Protein AF-A0A3M1FL97-F1 (afdb_monomer)

Mean predicted aligned error: 5.56 Å

Secondary structure (DSSP, 8-state):
-PPTT-----S-SS-SS------B-STT-EEETTTTEEE-SS-EEETTTTEESSPPTTGGGG-

Sequence (63 aa):
MLAFGVATVNEDPDGDGIRVTNNFRFPGQYYDAETGLNYNYQRTYDPSLGR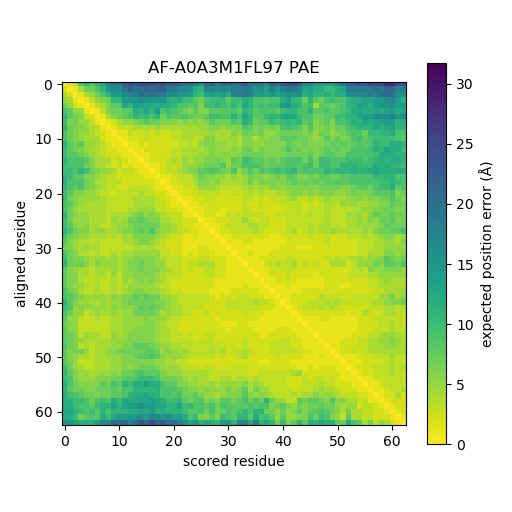YTQTDPIGLNGG

Foldseek 3Di:
DQFPFDDDDDQCPPPPPDGHDDQDTPVQWGADPVVRWTDNPQFIHDRVVNGTPDADPCHPVVD

Structure (mmCIF, N/CA/C/O backbone):
data_AF-A0A3M1FL97-F1
#
_entry.id   AF-A0A3M1FL97-F1
#
loop_
_atom_site.group_PDB
_atom_site.id
_atom_site.type_symbol
_atom_site.label_atom_id
_atom_site.label_alt_id
_atom_site.label_comp_id
_atom_site.label_asym_id
_atom_site.label_entity_id
_atom_site.label_seq_id
_atom_site.pdbx_PDB_ins_code
_atom_site.Cartn_x
_atom_site.Cartn_y
_atom_site.Cartn_z
_atom_site.occupancy
_atom_site.B_iso_or_equiv
_atom_site.auth_seq_id
_atom_site.auth_comp_id
_atom_site.auth_asym_id
_atom_site.auth_atom_id
_atom_site.pdbx_PDB_model_num
ATOM 1 N N . MET A 1 1 ? -10.107 -13.524 -12.658 1.00 49.97 1 MET A N 1
ATOM 2 C CA . MET A 1 1 ? -10.517 -12.149 -12.308 1.00 49.97 1 MET A CA 1
ATOM 3 C C . MET A 1 1 ? -9.552 -11.678 -11.239 1.00 49.97 1 MET A C 1
ATOM 5 O O . MET A 1 1 ? -9.445 -12.364 -10.233 1.00 49.97 1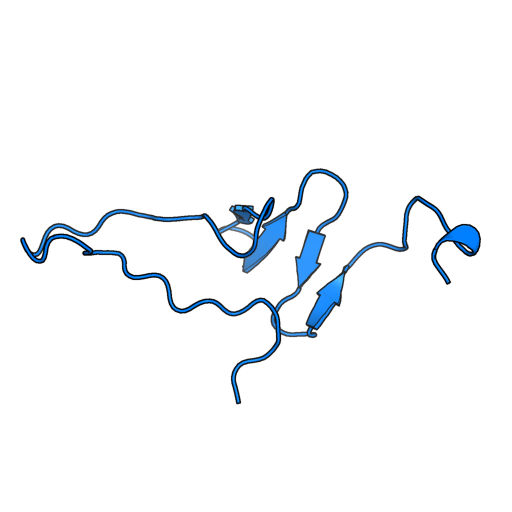 MET A O 1
ATOM 9 N N . LEU A 1 2 ? -8.766 -10.631 -11.491 1.00 54.66 2 LEU A N 1
ATOM 10 C CA . LEU A 1 2 ? -7.878 -10.093 -10.459 1.00 54.66 2 LEU A CA 1
ATOM 11 C C . LEU A 1 2 ? -8.755 -9.458 -9.373 1.00 54.66 2 LEU A C 1
ATOM 13 O O . LEU A 1 2 ? -9.676 -8.706 -9.694 1.00 54.66 2 LEU A O 1
ATOM 17 N N . ALA A 1 3 ? -8.517 -9.821 -8.115 1.00 62.84 3 ALA A N 1
ATOM 18 C CA . ALA A 1 3 ? -9.162 -9.176 -6.981 1.00 62.84 3 ALA A CA 1
ATOM 19 C C . ALA A 1 3 ? -8.688 -7.715 -6.879 1.00 62.84 3 ALA A C 1
ATOM 21 O O . ALA A 1 3 ? -7.601 -7.366 -7.351 1.00 62.84 3 ALA A O 1
ATOM 22 N N . PHE A 1 4 ? -9.510 -6.846 -6.288 1.00 65.38 4 PHE A N 1
ATOM 23 C CA . PHE A 1 4 ? -9.120 -5.458 -6.046 1.00 65.38 4 PHE A CA 1
ATOM 24 C C . PHE A 1 4 ? -7.792 -5.400 -5.272 1.00 65.38 4 PHE A C 1
ATOM 26 O O . PHE A 1 4 ? -7.574 -6.151 -4.329 1.00 65.38 4 PHE A O 1
ATOM 33 N N . GLY A 1 5 ? -6.889 -4.513 -5.694 1.00 64.62 5 GLY A N 1
ATOM 34 C CA . GLY A 1 5 ? -5.582 -4.292 -5.058 1.00 64.62 5 GLY A CA 1
ATOM 35 C C . GLY A 1 5 ? -4.456 -5.193 -5.549 1.00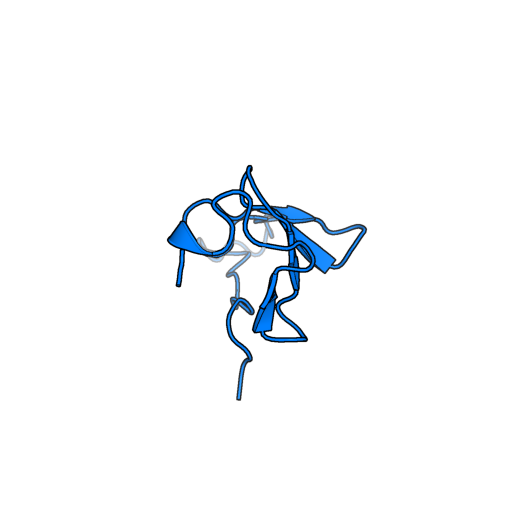 64.62 5 GLY A C 1
ATOM 36 O O . GLY A 1 5 ? -3.309 -4.978 -5.158 1.00 64.62 5 GLY A O 1
ATOM 37 N N . VAL A 1 6 ? -4.749 -6.143 -6.442 1.00 68.44 6 VAL A N 1
ATOM 38 C CA . VAL A 1 6 ? -3.728 -6.873 -7.196 1.00 68.44 6 VAL A CA 1
ATOM 39 C C . VAL A 1 6 ? -3.374 -6.062 -8.445 1.00 68.44 6 VAL A C 1
ATOM 41 O O . VAL A 1 6 ? -4.159 -5.989 -9.390 1.00 68.44 6 VAL A O 1
ATOM 44 N N . ALA A 1 7 ? -2.198 -5.433 -8.445 1.00 67.12 7 ALA A N 1
ATOM 45 C CA . ALA A 1 7 ? -1.660 -4.721 -9.602 1.00 67.12 7 ALA A CA 1
ATOM 46 C C . ALA A 1 7 ? -0.607 -5.582 -10.313 1.00 67.12 7 ALA A C 1
ATOM 48 O O . ALA A 1 7 ? 0.283 -6.133 -9.667 1.00 67.12 7 ALA A O 1
ATOM 49 N N . THR A 1 8 ? -0.674 -5.670 -11.642 1.00 75.56 8 THR A N 1
ATOM 50 C CA . THR A 1 8 ? 0.452 -6.149 -12.452 1.00 75.56 8 THR A CA 1
ATOM 51 C C . THR A 1 8 ? 1.452 -5.009 -12.579 1.00 75.56 8 THR A C 1
ATOM 53 O O . THR A 1 8 ? 1.223 -4.058 -13.327 1.00 75.56 8 THR A O 1
ATOM 56 N N . VAL A 1 9 ? 2.527 -5.068 -11.801 1.00 81.31 9 VAL A N 1
ATOM 57 C CA . VAL A 1 9 ? 3.598 -4.072 -11.847 1.00 81.31 9 VAL A CA 1
ATOM 58 C C . VAL A 1 9 ? 4.573 -4.455 -12.950 1.00 81.31 9 VAL A C 1
ATOM 60 O O . VAL A 1 9 ? 5.071 -5.578 -12.962 1.00 81.31 9 VAL A O 1
ATOM 63 N N . ASN A 1 10 ? 4.829 -3.533 -13.882 1.00 87.12 10 ASN A N 1
ATOM 64 C CA . ASN A 1 10 ? 5.931 -3.707 -14.817 1.00 87.12 10 ASN A CA 1
ATOM 65 C C . ASN A 1 10 ? 7.242 -3.348 -14.105 1.00 87.12 10 ASN A C 1
ATOM 67 O O . ASN A 1 10 ? 7.449 -2.192 -13.735 1.00 87.12 10 ASN A O 1
ATOM 71 N N . GLU A 1 11 ? 8.086 -4.352 -13.890 1.00 89.00 11 GLU A N 1
ATOM 72 C CA . GLU A 1 11 ? 9.398 -4.213 -13.248 1.00 89.00 11 GLU A CA 1
ATOM 73 C C . GLU A 1 11 ? 10.514 -3.853 -14.235 1.00 89.00 11 GLU A C 1
ATOM 75 O O . GLU A 1 11 ? 11.628 -3.594 -13.804 1.00 89.00 11 GLU A O 1
ATOM 80 N N . ASP A 1 12 ? 10.227 -3.824 -15.535 1.00 91.69 12 ASP A N 1
ATOM 81 C CA . ASP A 1 12 ? 11.157 -3.420 -16.593 1.00 91.69 12 ASP A CA 1
ATOM 82 C C . ASP A 1 12 ? 10.420 -2.474 -17.568 1.00 91.69 12 ASP A C 1
ATOM 84 O O . ASP A 1 12 ? 9.895 -2.892 -18.608 1.00 91.69 12 ASP A O 1
ATOM 88 N N . PRO A 1 13 ? 10.210 -1.205 -17.168 1.00 89.19 13 PRO A N 1
ATOM 89 C CA . PRO A 1 13 ? 9.477 -0.243 -17.983 1.00 89.19 13 PRO A CA 1
ATOM 90 C C . PRO A 1 13 ? 10.266 0.285 -19.189 1.00 89.19 13 PRO A C 1
ATOM 92 O O . PRO A 1 13 ? 9.632 0.779 -20.121 1.00 89.19 13 PRO A O 1
ATOM 95 N N . ASP A 1 14 ? 11.598 0.212 -19.183 1.00 91.44 14 ASP A N 1
ATOM 96 C CA . ASP A 1 14 ? 12.483 0.686 -20.256 1.00 91.44 14 ASP A CA 1
ATOM 97 C C . ASP A 1 14 ? 12.992 -0.428 -21.187 1.00 91.44 14 ASP A C 1
ATOM 99 O O . ASP A 1 14 ? 13.429 -0.130 -22.301 1.00 91.44 14 ASP A O 1
ATOM 103 N N . GLY A 1 15 ? 12.825 -1.697 -20.812 1.00 93.19 15 GLY A N 1
ATOM 104 C CA . GLY A 1 15 ? 13.028 -2.863 -21.669 1.00 93.19 15 GLY A CA 1
ATOM 105 C C . GLY A 1 15 ? 14.492 -3.258 -21.850 1.00 93.19 15 GLY A C 1
ATOM 106 O O . GLY A 1 15 ? 14.830 -3.870 -22.868 1.00 93.19 15 GLY A O 1
ATOM 107 N N . ASP A 1 16 ? 15.368 -2.889 -20.914 1.00 95.31 16 ASP A N 1
ATOM 108 C CA . ASP A 1 16 ? 16.806 -3.173 -20.982 1.00 95.31 16 ASP A CA 1
ATOM 109 C C . ASP A 1 16 ? 17.184 -4.541 -20.372 1.00 95.31 16 ASP A C 1
ATOM 111 O O . ASP A 1 16 ? 18.337 -4.978 -20.464 1.00 95.31 16 ASP A O 1
ATOM 115 N N . GLY A 1 17 ? 16.203 -5.254 -19.802 1.00 92.88 17 GLY A N 1
ATOM 116 C C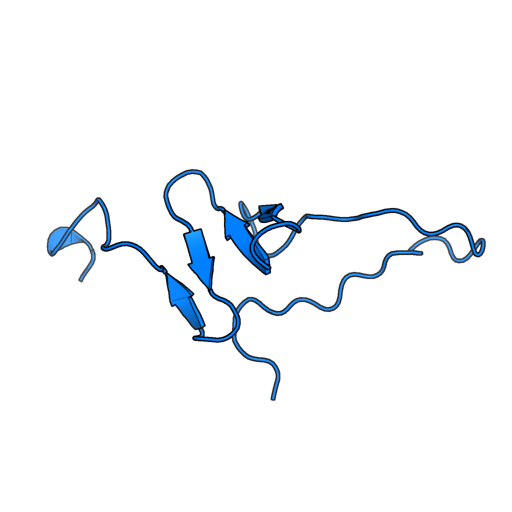A . GLY A 1 17 ? 16.372 -6.547 -19.145 1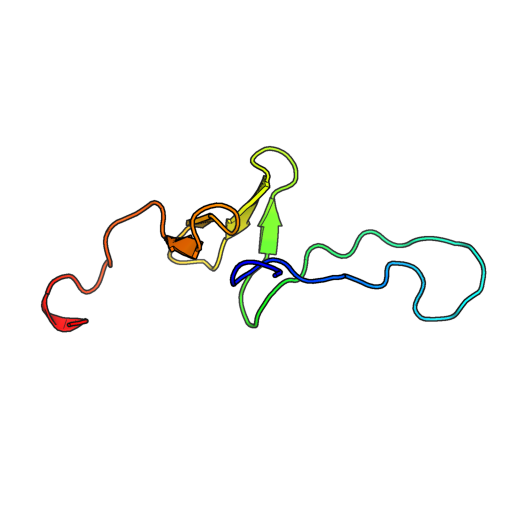.00 92.88 17 GLY A CA 1
ATOM 117 C C . GLY A 1 17 ? 16.833 -6.457 -17.687 1.00 92.88 17 GLY A C 1
ATOM 118 O O . GLY A 1 17 ? 16.983 -7.498 -17.034 1.00 92.88 17 GLY A O 1
ATOM 119 N N . ILE A 1 18 ? 17.042 -5.253 -17.152 1.00 92.25 18 ILE A N 1
ATOM 120 C CA . ILE A 1 18 ? 17.380 -4.995 -15.755 1.00 92.25 18 ILE A CA 1
ATOM 121 C C . ILE A 1 18 ? 16.098 -4.673 -14.985 1.00 92.25 18 ILE A C 1
ATOM 123 O O . ILE A 1 18 ? 15.500 -3.610 -15.095 1.00 92.25 18 ILE A O 1
ATOM 127 N N . ARG A 1 19 ? 15.677 -5.608 -14.132 1.00 91.25 19 ARG A N 1
ATOM 128 C CA . ARG A 1 19 ? 14.447 -5.455 -13.345 1.00 91.25 19 ARG A CA 1
ATOM 129 C C . ARG A 1 19 ? 14.661 -4.545 -12.142 1.00 91.25 19 ARG A C 1
ATOM 131 O O . ARG A 1 19 ? 15.617 -4.719 -11.384 1.00 91.25 19 ARG A O 1
ATOM 138 N N . VAL A 1 20 ? 13.699 -3.660 -11.906 1.00 88.94 20 VAL A N 1
ATOM 139 C CA . VAL A 1 20 ? 13.589 -2.856 -10.689 1.00 88.94 20 VAL A CA 1
ATOM 140 C C . VAL A 1 20 ? 12.454 -3.357 -9.804 1.00 88.94 20 VAL A C 1
ATOM 142 O O . VAL A 1 20 ? 11.358 -3.674 -10.264 1.00 88.94 20 VAL A O 1
ATOM 145 N N . THR A 1 21 ? 12.689 -3.378 -8.494 1.00 89.31 21 THR A N 1
ATOM 146 C CA . THR A 1 21 ? 11.622 -3.641 -7.527 1.00 89.31 21 THR A CA 1
ATOM 147 C C . THR A 1 21 ? 10.735 -2.410 -7.407 1.00 89.31 21 THR A C 1
ATOM 149 O O . THR A 1 21 ? 11.184 -1.351 -6.963 1.00 89.31 21 THR A O 1
ATOM 152 N N . ASN A 1 22 ? 9.456 -2.555 -7.747 1.00 88.00 22 ASN A N 1
ATOM 153 C CA . ASN A 1 22 ? 8.466 -1.501 -7.578 1.00 88.00 22 ASN A CA 1
ATOM 154 C C . ASN A 1 22 ? 7.365 -1.942 -6.599 1.00 88.00 22 ASN A C 1
ATOM 156 O O . ASN A 1 22 ? 6.501 -2.776 -6.888 1.0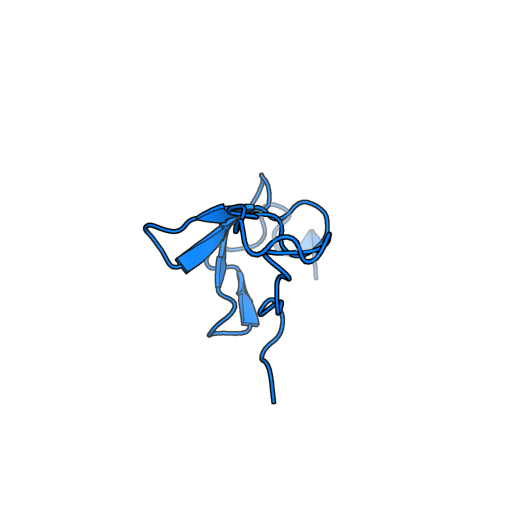0 88.00 22 ASN A O 1
ATOM 160 N N . ASN A 1 23 ? 7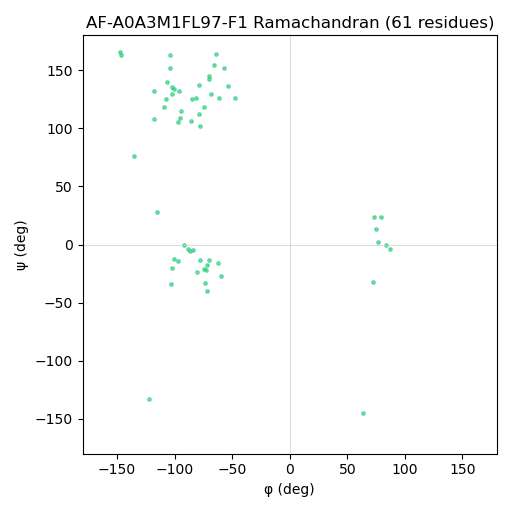.405 -1.336 -5.414 1.00 90.12 23 ASN A N 1
ATOM 161 C CA . ASN A 1 23 ? 6.481 -1.622 -4.319 1.00 90.12 23 ASN A CA 1
ATOM 162 C C . ASN A 1 23 ? 5.242 -0.720 -4.327 1.00 90.12 23 ASN A C 1
ATOM 164 O O . ASN A 1 23 ? 4.373 -0.885 -3.477 1.00 90.12 23 ASN A O 1
ATOM 168 N N . PHE A 1 24 ? 5.104 0.213 -5.269 1.00 88.81 24 PHE A N 1
ATOM 169 C CA . PHE A 1 24 ? 3.880 1.001 -5.368 1.00 88.81 24 PHE A CA 1
ATOM 170 C C . PHE A 1 24 ? 2.714 0.138 -5.854 1.00 88.81 24 PHE A C 1
ATOM 172 O O . PHE A 1 24 ? 2.869 -0.764 -6.684 1.00 88.81 24 PHE A O 1
ATOM 179 N N . ARG A 1 25 ? 1.531 0.395 -5.294 1.00 88.94 25 ARG A N 1
ATOM 180 C CA . ARG A 1 25 ? 0.275 -0.265 -5.669 1.00 88.94 25 ARG A CA 1
ATOM 181 C C . ARG A 1 25 ? -0.727 0.804 -6.099 1.00 88.94 25 ARG A C 1
ATOM 183 O O . ARG A 1 25 ? -0.380 1.673 -6.896 1.00 88.94 25 ARG A O 1
ATOM 190 N N . PHE A 1 26 ? -1.964 0.764 -5.611 1.00 86.06 26 PHE A N 1
ATOM 191 C CA . PHE A 1 26 ? -2.895 1.870 -5.833 1.00 86.06 26 PHE A CA 1
ATOM 192 C C . PHE A 1 26 ? -2.410 3.169 -5.170 1.00 86.06 26 PHE A C 1
ATOM 194 O O . PHE A 1 26 ? -1.519 3.122 -4.321 1.00 86.06 26 PHE A O 1
ATOM 201 N N . PRO A 1 27 ? -2.968 4.338 -5.540 1.00 87.31 27 PRO A N 1
ATOM 202 C CA . PRO A 1 27 ? -2.555 5.614 -4.969 1.00 87.31 27 PRO A CA 1
ATOM 203 C C . PRO A 1 27 ? -2.476 5.577 -3.438 1.00 87.31 27 PRO A C 1
ATOM 205 O O . PRO A 1 27 ? -3.423 5.182 -2.760 1.00 87.31 27 PRO A O 1
ATOM 208 N N . GLY A 1 28 ? -1.315 5.963 -2.908 1.00 89.50 28 GLY A N 1
ATOM 209 C CA . GLY A 1 28 ? -1.039 5.964 -1.472 1.00 89.50 28 GLY A CA 1
ATOM 210 C C . GLY A 1 28 ? -0.745 4.593 -0.856 1.00 89.50 28 GLY A C 1
ATOM 211 O O . GLY A 1 28 ? -0.544 4.544 0.349 1.00 89.50 28 GLY A O 1
ATOM 212 N N . GLN A 1 29 ? -0.703 3.504 -1.631 1.00 92.00 29 GLN A N 1
ATOM 213 C CA . GLN A 1 29 ? -0.415 2.154 -1.142 1.00 92.00 29 GLN A CA 1
ATOM 214 C C . GLN A 1 29 ? 1.019 1.707 -1.453 1.00 92.00 29 GLN A C 1
ATOM 216 O O . GLN A 1 29 ? 1.495 1.824 -2.586 1.00 92.00 29 GLN A O 1
ATOM 221 N N . TYR A 1 30 ? 1.662 1.113 -0.453 1.00 93.44 30 TYR A N 1
ATOM 222 C CA . TYR A 1 30 ? 2.976 0.487 -0.534 1.00 93.44 30 TYR A CA 1
ATOM 223 C C . TYR A 1 30 ? 2.870 -1.005 -0.218 1.00 93.44 30 TYR A C 1
ATOM 225 O O . TYR A 1 30 ? 2.245 -1.386 0.768 1.00 93.44 30 TYR A O 1
ATOM 233 N N . TYR A 1 31 ? 3.471 -1.846 -1.048 1.00 92.81 31 TYR A N 1
ATOM 234 C CA . TYR A 1 31 ? 3.505 -3.288 -0.858 1.00 92.81 31 TYR A CA 1
ATOM 235 C C . TYR A 1 31 ? 4.594 -3.701 0.117 1.00 92.81 31 TYR A C 1
ATOM 237 O O . TYR A 1 31 ? 5.771 -3.400 -0.086 1.00 92.81 31 TYR A O 1
ATOM 245 N N . ASP A 1 32 ? 4.182 -4.443 1.133 1.00 92.50 32 ASP A N 1
ATOM 246 C CA . ASP A 1 32 ? 5.067 -5.121 2.057 1.00 92.50 32 ASP 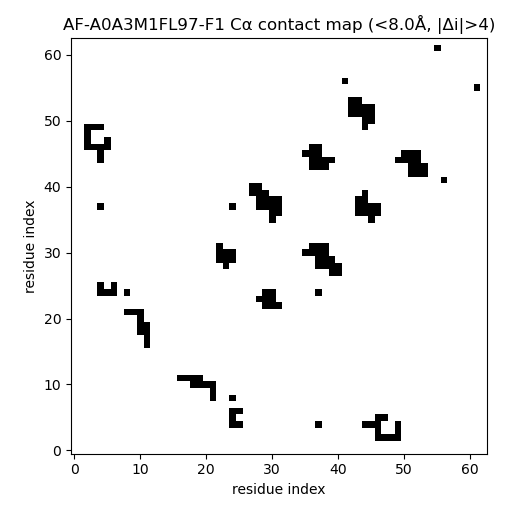A CA 1
ATOM 247 C C . ASP A 1 32 ? 5.290 -6.566 1.591 1.00 92.50 32 ASP A C 1
ATOM 249 O O . ASP A 1 32 ? 4.369 -7.383 1.556 1.00 92.50 32 ASP A O 1
ATOM 253 N N . ALA A 1 33 ? 6.533 -6.878 1.225 1.00 90.19 33 ALA A N 1
ATOM 25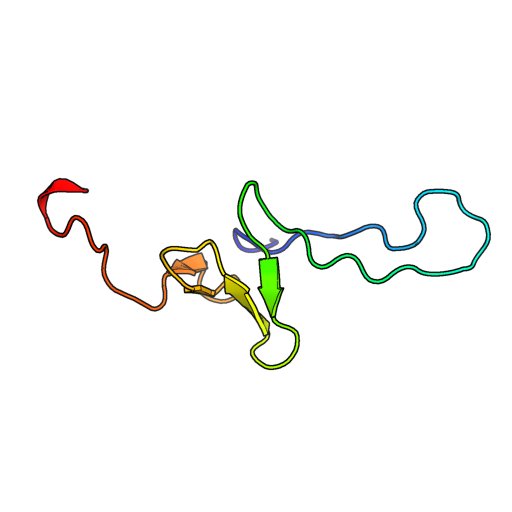4 C CA . ALA A 1 33 ? 6.912 -8.192 0.722 1.00 90.19 33 ALA A CA 1
ATOM 255 C C . ALA A 1 33 ? 6.948 -9.276 1.809 1.00 90.19 33 ALA A C 1
ATOM 257 O O . ALA A 1 33 ? 6.839 -10.451 1.468 1.00 90.19 33 ALA A O 1
ATOM 258 N N . GLU A 1 34 ? 7.092 -8.908 3.087 1.00 93.44 34 GLU A N 1
ATOM 259 C CA . GLU A 1 34 ? 7.104 -9.876 4.188 1.00 93.44 34 GLU A CA 1
ATOM 260 C C . GLU A 1 34 ? 5.703 -10.452 4.423 1.00 93.44 34 GLU A C 1
ATOM 262 O O . GLU A 1 34 ? 5.544 -11.653 4.639 1.00 93.44 34 GLU A O 1
ATOM 267 N N . THR A 1 35 ? 4.677 -9.603 4.326 1.00 91.44 35 THR A N 1
ATOM 268 C CA . THR A 1 35 ? 3.286 -9.983 4.610 1.00 91.44 35 THR A CA 1
ATOM 269 C C . THR A 1 35 ? 2.439 -10.221 3.361 1.00 91.44 35 THR A C 1
ATOM 271 O O . THR A 1 35 ? 1.400 -10.874 3.444 1.00 91.44 35 THR A O 1
ATOM 274 N N . GLY A 1 36 ? 2.851 -9.699 2.204 1.00 90.75 36 GLY A N 1
ATOM 275 C CA . GLY A 1 36 ? 2.050 -9.711 0.979 1.00 90.75 36 GLY A CA 1
ATOM 276 C C . GLY A 1 36 ? 0.897 -8.698 0.980 1.00 90.75 36 GLY A C 1
ATOM 277 O O . GLY A 1 36 ? 0.005 -8.784 0.134 1.00 90.75 36 GLY A O 1
ATOM 278 N N . LEU A 1 37 ? 0.890 -7.754 1.926 1.00 93.06 37 LEU A N 1
ATOM 279 C CA . LEU A 1 37 ? -0.183 -6.781 2.125 1.00 93.06 37 LEU A CA 1
ATOM 280 C C . LEU A 1 37 ? 0.199 -5.388 1.602 1.00 93.06 37 LEU A C 1
ATOM 282 O O . LEU A 1 37 ? 1.370 -5.066 1.406 1.00 93.06 37 LEU A O 1
ATOM 286 N N . ASN A 1 38 ? -0.804 -4.528 1.412 1.00 93.62 38 ASN A N 1
ATOM 287 C CA . ASN A 1 38 ? -0.612 -3.154 0.948 1.00 93.62 38 ASN A CA 1
ATOM 288 C C . ASN A 1 38 ? -0.890 -2.158 2.087 1.00 93.62 38 ASN A C 1
ATOM 290 O O . ASN A 1 38 ? -2.016 -2.065 2.568 1.00 93.62 38 ASN A O 1
ATOM 294 N N . TYR A 1 39 ? 0.092 -1.365 2.500 1.00 93.62 39 TYR A N 1
ATOM 295 C CA . TYR A 1 39 ? -0.056 -0.352 3.546 1.00 93.62 39 TYR A CA 1
ATOM 296 C C . TYR A 1 39 ? -0.328 1.036 2.961 1.00 93.62 39 TYR A C 1
ATOM 298 O O . TYR A 1 39 ? 0.381 1.467 2.054 1.00 93.62 39 TYR A O 1
ATOM 306 N N . ASN A 1 40 ? -1.329 1.752 3.484 1.00 91.50 40 ASN A N 1
ATOM 307 C CA . ASN A 1 40 ? -1.728 3.076 2.989 1.00 91.50 40 ASN A CA 1
ATOM 308 C C . ASN A 1 40 ? -1.531 4.224 3.990 1.00 91.50 40 ASN A C 1
ATOM 310 O O . ASN A 1 40 ? -2.275 5.203 3.959 1.00 91.50 40 ASN A O 1
ATOM 314 N N . TYR A 1 41 ? -0.566 4.079 4.903 1.00 90.94 41 TYR A N 1
ATOM 315 C CA . TYR A 1 41 ? -0.324 4.955 6.058 1.00 90.94 41 TYR A CA 1
ATOM 316 C C . TYR A 1 41 ? -1.350 4.851 7.199 1.00 90.94 41 TYR A C 1
ATOM 318 O O . TYR A 1 41 ? -0.970 5.000 8.355 1.00 90.94 41 TYR A O 1
ATOM 326 N N . GLN A 1 42 ? -2.625 4.574 6.921 1.00 92.19 42 GLN A N 1
ATOM 327 C CA . GLN A 1 42 ? -3.654 4.466 7.968 1.00 92.19 42 GLN A CA 1
ATOM 328 C C . GLN A 1 42 ? -4.031 3.020 8.285 1.00 92.19 42 GLN A C 1
ATOM 330 O O . GLN A 1 42 ? -4.384 2.692 9.416 1.00 92.19 42 GLN A O 1
ATOM 335 N N . ARG A 1 43 ? -4.010 2.160 7.267 1.00 93.19 43 ARG A N 1
ATOM 336 C CA . ARG A 1 43 ? -4.473 0.778 7.321 1.00 93.19 43 ARG A CA 1
ATOM 337 C C . ARG A 1 43 ? -3.664 -0.116 6.392 1.00 93.19 43 ARG A C 1
ATOM 339 O O . ARG A 1 43 ? -2.977 0.337 5.475 1.00 93.19 43 ARG A O 1
ATOM 346 N N . THR A 1 44 ? -3.831 -1.409 6.618 1.00 94.81 44 THR A N 1
ATOM 347 C CA . THR A 1 44 ? -3.281 -2.496 5.823 1.00 94.81 44 THR A CA 1
ATOM 348 C C . THR A 1 44 ? -4.405 -3.148 5.027 1.00 94.81 44 THR A C 1
ATOM 350 O O . THR A 1 44 ? -5.433 -3.548 5.571 1.00 94.81 44 THR A O 1
ATOM 353 N N . TYR A 1 45 ? -4.227 -3.221 3.717 1.00 93.19 45 TYR A N 1
ATOM 354 C CA . TYR A 1 45 ? -5.164 -3.796 2.768 1.00 93.19 45 TYR A CA 1
ATOM 355 C C . TYR A 1 45 ? -4.694 -5.184 2.343 1.00 93.19 45 TYR A C 1
ATOM 357 O O . TYR A 1 45 ? -3.543 -5.353 1.941 1.00 93.19 45 TYR A O 1
ATOM 365 N N . ASP A 1 46 ? -5.597 -6.157 2.422 1.00 92.75 46 ASP A N 1
ATOM 366 C CA . ASP A 1 46 ? -5.393 -7.516 1.939 1.00 92.75 46 ASP A CA 1
ATOM 367 C C . ASP A 1 46 ? -6.009 -7.654 0.537 1.00 92.75 46 ASP A C 1
ATOM 369 O O . ASP A 1 46 ? -7.241 -7.709 0.405 1.00 92.75 46 ASP A O 1
ATOM 373 N N . PRO A 1 47 ? -5.181 -7.705 -0.524 1.00 90.00 47 PRO A N 1
ATOM 374 C CA . PRO A 1 47 ? -5.671 -7.830 -1.890 1.00 90.00 47 PRO A CA 1
ATOM 375 C C . PRO A 1 47 ? -6.233 -9.219 -2.212 1.00 90.00 47 PRO A C 1
ATOM 377 O O . PRO A 1 47 ? -6.993 -9.349 -3.168 1.00 90.00 47 PRO A O 1
ATOM 380 N N . SER A 1 48 ? -5.916 -10.252 -1.423 1.00 88.94 48 SER A N 1
ATOM 381 C CA . SER A 1 48 ? -6.486 -11.593 -1.606 1.00 88.94 48 SER A CA 1
ATOM 382 C C . SER A 1 48 ? -7.946 -11.661 -1.149 1.00 88.94 48 SER A C 1
ATOM 384 O O . SER A 1 48 ? -8.758 -12.360 -1.755 1.00 88.94 48 SER A O 1
ATOM 386 N N . LEU A 1 49 ? -8.293 -10.881 -0.120 1.00 89.62 49 LEU A N 1
ATOM 387 C CA . LEU A 1 49 ? -9.648 -10.767 0.425 1.00 89.62 49 LEU A CA 1
ATOM 388 C C . LEU A 1 49 ? -10.414 -9.551 -0.113 1.00 89.62 49 LEU A C 1
ATOM 390 O O . LEU A 1 49 ? -11.626 -9.452 0.076 1.00 89.62 49 LEU A O 1
ATOM 394 N N . GLY A 1 50 ? -9.716 -8.606 -0.745 1.00 89.56 50 GLY A N 1
ATOM 395 C CA . GLY A 1 50 ? -10.294 -7.385 -1.294 1.00 89.56 50 GLY A CA 1
ATOM 396 C C . GLY A 1 50 ? -10.709 -6.348 -0.240 1.00 89.56 50 GLY A C 1
ATOM 397 O O . GLY A 1 50 ? -11.574 -5.518 -0.524 1.00 89.56 50 GLY A O 1
ATOM 398 N N . ARG A 1 51 ? -10.131 -6.370 0.971 1.00 90.31 51 ARG A N 1
ATOM 399 C CA . ARG A 1 51 ? -10.556 -5.530 2.114 1.00 90.31 51 ARG A CA 1
ATOM 400 C C . ARG A 1 51 ? -9.402 -5.117 3.027 1.00 90.31 51 ARG A C 1
ATOM 402 O O . ARG A 1 51 ? -8.347 -5.739 3.034 1.00 90.31 51 ARG A O 1
ATOM 409 N N . TYR A 1 52 ? -9.635 -4.100 3.856 1.00 92.50 52 TYR A N 1
ATOM 410 C CA . TYR A 1 52 ? -8.729 -3.766 4.957 1.00 92.50 52 TYR A CA 1
ATOM 411 C C . TYR A 1 52 ? -8.770 -4.828 6.063 1.00 92.50 52 TYR A C 1
ATOM 413 O O . TYR A 1 52 ? -9.826 -5.407 6.350 1.00 92.50 52 TYR A O 1
ATOM 421 N N . THR A 1 53 ? -7.614 -5.070 6.684 1.00 93.94 53 THR A N 1
ATOM 422 C CA . THR A 1 53 ? -7.476 -5.999 7.815 1.00 93.94 53 THR A CA 1
ATOM 423 C C . THR A 1 53 ? -7.909 -5.356 9.132 1.00 93.94 53 THR A C 1
ATOM 425 O O . THR A 1 53 ? -8.331 -6.063 10.045 1.00 93.94 53 THR A O 1
ATOM 428 N N . GLN A 1 54 ? -7.874 -4.022 9.217 1.00 92.94 54 GLN A N 1
ATOM 429 C CA . GLN A 1 54 ? -8.347 -3.244 10.360 1.00 92.94 54 GLN A CA 1
ATOM 430 C C . GLN A 1 54 ? -9.703 -2.574 10.095 1.00 92.94 54 GLN A C 1
ATOM 432 O O . GLN A 1 54 ? -10.028 -2.198 8.963 1.00 92.94 54 GLN A O 1
ATOM 437 N N . THR A 1 55 ? -10.463 -2.363 11.172 1.00 90.06 55 THR A N 1
ATOM 438 C CA . THR A 1 55 ? -11.657 -1.505 11.184 1.00 90.06 55 THR A CA 1
ATOM 439 C C . THR A 1 55 ? -11.308 -0.084 10.741 1.00 90.06 55 THR A C 1
ATOM 441 O O . THR A 1 55 ? -10.176 0.370 10.907 1.00 90.06 55 THR A O 1
ATOM 444 N N . ASP A 1 56 ? -12.279 0.626 10.166 1.00 88.25 56 ASP A N 1
ATOM 445 C CA . ASP A 1 56 ? -12.093 2.026 9.800 1.00 88.25 56 ASP A CA 1
ATOM 446 C C . ASP A 1 56 ? -11.791 2.898 11.036 1.00 88.25 56 ASP A C 1
ATOM 448 O O . ASP A 1 56 ? -12.581 2.873 11.983 1.00 88.25 56 ASP A O 1
ATOM 452 N N . PRO A 1 57 ? -10.688 3.676 11.052 1.00 87.38 57 PRO A N 1
ATOM 453 C CA . PRO A 1 57 ? -10.391 4.607 12.140 1.00 87.38 57 PRO A CA 1
ATOM 454 C C . PRO A 1 57 ? -11.467 5.681 12.337 1.00 87.38 57 PRO A C 1
ATOM 456 O O . PRO A 1 57 ? -11.633 6.181 13.447 1.00 87.38 57 PRO A O 1
ATOM 459 N N . ILE A 1 58 ? -12.210 6.028 11.280 1.00 90.31 58 ILE A N 1
ATOM 460 C CA . ILE A 1 58 ? -13.339 6.969 11.327 1.00 90.31 58 ILE A CA 1
ATOM 461 C C . ILE A 1 58 ? -14.598 6.288 11.910 1.00 90.31 58 ILE A C 1
ATOM 463 O O . ILE A 1 58 ? -15.551 6.956 12.324 1.00 90.31 58 ILE A O 1
ATOM 467 N N . GLY A 1 59 ? -14.589 4.956 12.019 1.00 87.94 59 GLY A N 1
ATOM 468 C CA . GLY A 1 59 ? -15.673 4.158 12.576 1.00 87.94 59 GLY A CA 1
ATOM 469 C C . GLY A 1 59 ? -16.953 4.267 11.749 1.00 87.94 59 GLY A C 1
ATOM 470 O O . GLY A 1 59 ? -16.909 4.408 10.530 1.00 87.94 59 GLY A O 1
ATOM 471 N N . LEU A 1 60 ? -18.104 4.244 12.425 1.00 87.56 60 LEU A N 1
ATOM 472 C CA . LEU A 1 60 ? -19.426 4.303 11.783 1.00 87.56 60 LEU A CA 1
ATOM 473 C C . LEU A 1 60 ? -19.682 5.605 11.003 1.00 87.56 60 LEU A C 1
ATOM 475 O O . LEU A 1 60 ? -20.585 5.652 10.176 1.00 87.56 60 LEU A O 1
ATOM 479 N N . ASN A 1 61 ? -18.890 6.659 11.228 1.00 89.62 61 ASN A N 1
ATOM 480 C CA . ASN A 1 61 ? -18.987 7.888 10.433 1.00 89.62 61 ASN A CA 1
ATOM 481 C C . ASN A 1 61 ? -18.479 7.699 8.990 1.00 89.62 61 ASN A C 1
ATOM 483 O O . ASN A 1 61 ? -18.708 8.566 8.151 1.00 89.62 61 ASN A O 1
ATOM 487 N N . GLY A 1 62 ? -17.776 6.596 8.710 1.00 80.56 62 GLY A N 1
ATOM 488 C CA . GLY A 1 62 ? -17.311 6.216 7.376 1.00 80.56 62 GLY A CA 1
ATOM 489 C C . GLY A 1 62 ? -18.352 5.473 6.530 1.00 80.56 62 GLY A C 1
ATOM 490 O O . GLY A 1 62 ? -18.081 5.233 5.352 1.00 80.56 62 GLY A O 1
ATOM 491 N N . GLY A 1 63 ? -19.522 5.154 7.106 1.00 75.75 63 GLY A N 1
ATOM 492 C CA . GLY A 1 63 ? -20.573 4.338 6.483 1.00 75.75 63 GLY A CA 1
ATOM 493 C C . GLY A 1 63 ? -20.608 2.895 6.967 1.00 75.75 63 GLY A C 1
ATOM 494 O O . GLY A 1 63 ? -19.548 2.361 7.365 1.00 75.75 63 GLY A O 1
#

Solvent-accessible surface area (backbone atoms only — not comparable to full-atom values): 4162 Å² total; per-residue (Å²): 130,82,46,58,78,63,72,90,74,76,38,52,84,85,70,83,84,67,74,48,92,72,46,72,58,60,92,72,25,39,52,40,83,91,78,69,31,32,38,48,93,84,51,44,31,35,30,91,79,57,42,62,79,57,80,64,93,68,42,76,82,70,107

Nearest PDB structures (foldseek):
  8qja-assembly3_C  TM=9.547E-01  e=1.263E-03  Advenella mimigardefordensis DPN7
  8qja-assembly4_D  TM=9.491E-01  e=1.647E-03  Advenella mimigardefordensis DPN7
  8h8b-assembly1_A  TM=9.524E-01  e=2.009E-03  Vibrio parahaemolyticus RIMD 2210633
  8qjd-assembly1_A  TM=8.286E-01  e=2.798E-03  Salmonella bongori N268-08
  8qjd-assembly2_B  TM=8.283E-01  e=2.990E-03  Salmonella bongori N268-08

pLDDT: mean 86.84, std 9.81, range [49.97, 95.31]

Radius of gyration: 14.18 Å; Cα contacts (8 Å, |Δi|>4): 81; chains: 1; bounding box: 38×20×34 Å